Protein AF-A0A813TI02-F1 (afdb_monomer_lite)

Sequence (102 aa):
MVWFNIFFHCIVINVINSFASKYGLASEKGTVLGIFRSLQALARAIGPLIASFAYWSIGEQPTYVFGGLLLLCPVFILIDVQQRFKRMRLMPTILVSEVKDD

Secondary structure (DSSP, 8-state):
-HHHHHHHHHHHHHHHHHHHHHSS-TTTHHHHHHHHHHHHHHHHHHHHHHHHHHHHHH-HHHHHHHHHHHHHHHHHHHHHHHHHHHHHHHHHHHHHHHTT--

Radius of gyration: 20.42 Å; chains: 1; bounding box: 38×32×64 Å

pLDDT: mean 73.34, std 8.83, range [50.75, 85.5]

Structure (mmCIF, N/CA/C/O backbone):
data_AF-A0A813TI02-F1
#
_entry.id   AF-A0A813TI02-F1
#
loop_
_atom_site.group_PDB
_atom_site.id
_atom_site.type_symbol
_atom_site.label_atom_id
_atom_site.label_alt_id
_atom_site.label_comp_id
_atom_site.label_asym_id
_atom_site.label_entity_id
_atom_site.label_seq_id
_atom_site.pdbx_PDB_ins_code
_atom_site.Cartn_x
_atom_site.Cartn_y
_atom_site.Cartn_z
_atom_site.occupancy
_atom_site.B_iso_or_equiv
_atom_site.auth_seq_id
_atom_site.auth_comp_id
_atom_site.auth_asym_id
_atom_site.auth_atom_id
_atom_site.pdbx_PDB_model_num
ATOM 1 N N . MET A 1 1 ? 2.398 -18.893 13.963 1.00 73.44 1 MET A N 1
ATOM 2 C CA . MET A 1 1 ? 1.778 -17.790 13.186 1.00 73.44 1 MET A CA 1
ATOM 3 C C . MET A 1 1 ? 2.791 -16.798 12.604 1.00 73.44 1 MET A C 1
ATOM 5 O O . MET A 1 1 ? 2.649 -16.450 11.440 1.00 73.44 1 MET A O 1
ATOM 9 N N . VAL A 1 2 ? 3.831 -16.384 13.341 1.00 72.75 2 VAL A N 1
ATOM 10 C CA . VAL A 1 2 ? 4.835 -15.393 12.880 1.00 72.75 2 VAL A CA 1
ATOM 11 C C . VAL A 1 2 ? 5.561 -15.805 11.587 1.00 72.75 2 VAL A C 1
ATOM 13 O O . VAL A 1 2 ? 5.667 -15.009 10.659 1.00 72.75 2 VAL A O 1
ATOM 16 N N . TRP A 1 3 ? 5.962 -17.074 11.477 1.00 80.44 3 TRP A N 1
ATOM 17 C CA . TRP A 1 3 ? 6.626 -17.618 10.284 1.00 80.44 3 TRP A CA 1
ATOM 18 C C . TRP A 1 3 ? 5.788 -17.521 9.002 1.00 80.44 3 TRP A C 1
ATOM 20 O O . TRP A 1 3 ? 6.318 -17.206 7.941 1.00 80.44 3 TRP A O 1
ATOM 30 N N . PHE A 1 4 ? 4.472 -17.724 9.105 1.00 78.19 4 PHE A N 1
ATOM 31 C CA . PHE A 1 4 ? 3.556 -17.591 7.972 1.00 78.19 4 PHE A CA 1
ATOM 32 C C . PHE A 1 4 ? 3.493 -16.129 7.514 1.00 78.19 4 PHE A C 1
ATOM 34 O O . PHE A 1 4 ? 3.682 -15.841 6.341 1.00 78.19 4 PHE A O 1
ATOM 41 N N . ASN A 1 5 ? 3.341 -15.185 8.447 1.00 74.00 5 ASN A N 1
ATOM 42 C CA . ASN A 1 5 ? 3.243 -13.757 8.128 1.00 74.00 5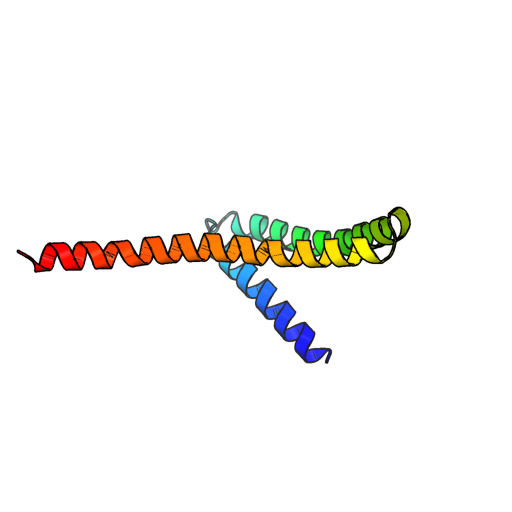 ASN A CA 1
ATOM 43 C C . ASN A 1 5 ? 4.505 -13.216 7.422 1.00 74.00 5 ASN A C 1
ATOM 45 O O . ASN A 1 5 ? 4.401 -12.469 6.449 1.00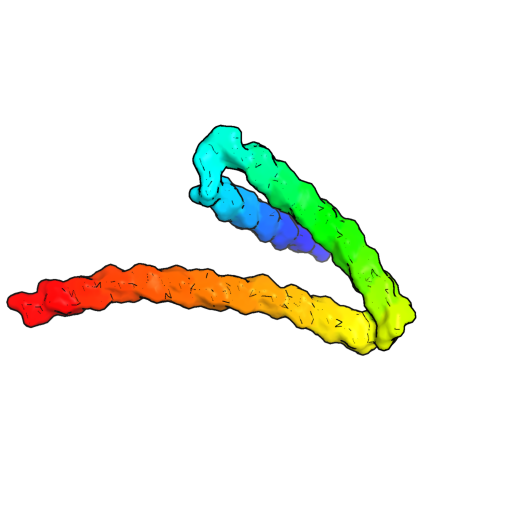 74.00 5 ASN A O 1
ATOM 49 N N . ILE A 1 6 ? 5.692 -13.660 7.852 1.00 85.31 6 ILE A N 1
ATOM 50 C CA . ILE A 1 6 ? 6.971 -13.314 7.211 1.00 85.31 6 ILE A CA 1
ATOM 51 C C . ILE A 1 6 ? 7.019 -13.843 5.773 1.00 85.31 6 ILE A C 1
ATOM 53 O O . ILE A 1 6 ? 7.423 -13.117 4.868 1.00 85.31 6 ILE A O 1
ATOM 57 N N . PHE A 1 7 ? 6.552 -15.071 5.544 1.00 82.94 7 PHE A N 1
ATOM 58 C CA . PHE A 1 7 ? 6.552 -15.686 4.219 1.00 82.94 7 PHE A CA 1
ATOM 59 C C . PHE A 1 7 ? 5.701 -14.896 3.211 1.00 82.94 7 PHE A C 1
ATOM 61 O O . PHE A 1 7 ? 6.193 -14.530 2.142 1.00 82.94 7 PHE A O 1
ATOM 68 N N . PHE A 1 8 ? 4.460 -14.542 3.574 1.00 81.38 8 PHE A N 1
ATOM 69 C CA . PHE A 1 8 ? 3.597 -13.712 2.719 1.00 81.38 8 PHE A CA 1
ATOM 70 C C . PHE A 1 8 ? 4.190 -12.328 2.480 1.00 81.38 8 PHE A C 1
ATOM 72 O O . PHE A 1 8 ? 4.189 -11.840 1.349 1.00 81.38 8 PHE A O 1
ATOM 79 N N . HIS A 1 9 ? 4.740 -11.708 3.524 1.00 80.06 9 HIS A N 1
ATOM 80 C CA . HIS A 1 9 ? 5.347 -10.392 3.411 1.00 80.06 9 HIS A CA 1
ATOM 81 C C . HIS A 1 9 ? 6.530 -10.390 2.431 1.00 80.06 9 HIS A C 1
ATOM 83 O O . HIS A 1 9 ? 6.592 -9.550 1.531 1.00 80.06 9 HIS A O 1
ATOM 89 N N . CYS A 1 10 ? 7.430 -11.367 2.554 1.00 83.00 10 CYS A N 1
ATOM 90 C CA . CYS A 1 10 ? 8.569 -11.526 1.660 1.00 83.00 10 CYS A CA 1
ATOM 91 C C . CYS A 1 10 ? 8.128 -11.756 0.210 1.00 83.00 10 CYS A C 1
ATOM 93 O O . CYS A 1 10 ? 8.691 -11.135 -0.690 1.00 83.00 10 CYS A O 1
ATOM 95 N N . ILE A 1 11 ? 7.123 -12.597 -0.044 1.00 85.00 11 ILE A N 1
ATOM 96 C CA . ILE A 1 11 ? 6.640 -12.866 -1.408 1.00 85.00 11 ILE A CA 1
ATOM 97 C C . ILE A 1 11 ? 6.146 -11.584 -2.080 1.00 85.00 11 ILE A C 1
ATOM 99 O O . ILE A 1 11 ? 6.568 -11.275 -3.194 1.00 85.00 11 ILE A O 1
ATOM 103 N N . VAL A 1 12 ? 5.306 -10.808 -1.392 1.00 83.94 12 VAL A N 1
ATOM 104 C CA . VAL A 1 12 ? 4.717 -9.583 -1.950 1.00 83.94 12 VAL A CA 1
ATOM 105 C C . VAL A 1 12 ? 5.802 -8.570 -2.317 1.00 83.94 12 VAL A C 1
ATOM 107 O O . VAL A 1 12 ? 5.817 -8.065 -3.440 1.00 83.94 12 VAL A O 1
ATOM 110 N N . ILE A 1 13 ? 6.761 -8.324 -1.417 1.00 80.12 13 ILE A N 1
ATOM 111 C CA . ILE A 1 13 ? 7.858 -7.381 -1.685 1.00 80.12 13 ILE A CA 1
ATOM 112 C C . ILE A 1 13 ? 8.709 -7.851 -2.866 1.00 80.12 13 ILE A C 1
ATOM 114 O O . ILE A 1 13 ? 9.097 -7.043 -3.710 1.00 80.12 13 ILE A O 1
ATOM 118 N N . ASN A 1 14 ? 9.012 -9.149 -2.940 1.00 80.25 14 ASN A N 1
ATOM 119 C CA . ASN A 1 14 ? 9.849 -9.696 -4.003 1.00 80.25 14 ASN A CA 1
ATOM 120 C C . ASN A 1 14 ? 9.167 -9.615 -5.373 1.00 80.25 14 ASN A C 1
ATOM 122 O O . ASN A 1 14 ? 9.828 -9.257 -6.347 1.00 80.25 14 ASN A O 1
ATOM 126 N N . VAL A 1 15 ? 7.858 -9.868 -5.461 1.00 82.25 15 VAL A N 1
ATOM 127 C CA . VAL A 1 15 ? 7.100 -9.718 -6.715 1.00 82.25 15 VAL A CA 1
ATOM 128 C C . VAL A 1 15 ? 7.075 -8.257 -7.161 1.00 82.25 15 VAL A C 1
ATOM 130 O O . VAL A 1 15 ? 7.372 -7.981 -8.321 1.00 82.25 15 VAL A O 1
ATOM 133 N N . ILE A 1 16 ? 6.814 -7.314 -6.249 1.00 77.56 16 ILE A N 1
ATOM 134 C CA . ILE A 1 16 ? 6.829 -5.871 -6.551 1.00 77.56 16 ILE A CA 1
ATOM 135 C C . ILE A 1 16 ? 8.218 -5.429 -7.029 1.00 77.56 16 ILE A C 1
ATOM 137 O O . ILE A 1 16 ? 8.338 -4.740 -8.039 1.00 77.56 16 ILE A O 1
ATOM 141 N N . ASN A 1 17 ? 9.276 -5.870 -6.347 1.00 72.12 17 ASN A N 1
ATOM 142 C CA . ASN A 1 17 ? 10.660 -5.581 -6.717 1.00 72.12 17 ASN A CA 1
ATOM 143 C C . ASN A 1 17 ? 11.024 -6.174 -8.097 1.00 72.12 17 ASN A C 1
ATOM 145 O O . ASN A 1 17 ? 11.645 -5.517 -8.931 1.00 72.12 17 ASN A O 1
ATOM 149 N N . SER A 1 18 ? 10.578 -7.399 -8.381 1.00 75.44 18 SER A N 1
ATOM 150 C CA . SER A 1 18 ? 10.784 -8.055 -9.677 1.00 75.44 18 SER A CA 1
ATOM 151 C C . SER A 1 18 ? 10.030 -7.348 -10.811 1.00 75.44 18 SER A C 1
ATOM 153 O O . SER A 1 18 ? 10.571 -7.176 -11.904 1.00 75.44 18 SER A O 1
ATOM 155 N N . PHE A 1 19 ? 8.816 -6.857 -10.545 1.00 68.56 19 PHE A N 1
ATOM 156 C CA . PHE A 1 19 ? 8.063 -6.016 -11.477 1.00 68.56 19 PHE A CA 1
ATOM 157 C C . PHE A 1 19 ? 8.764 -4.677 -11.722 1.00 68.56 19 PHE A C 1
ATOM 159 O O . PHE A 1 19 ? 9.008 -4.342 -12.875 1.00 68.56 19 PHE A O 1
ATOM 166 N N . ALA A 1 20 ? 9.179 -3.956 -10.676 1.00 64.56 20 ALA A N 1
ATOM 167 C CA . ALA A 1 20 ? 9.943 -2.711 -10.811 1.00 64.56 20 ALA A CA 1
ATOM 168 C C . ALA A 1 20 ? 11.243 -2.916 -11.614 1.00 64.56 20 ALA A C 1
ATOM 170 O O . ALA A 1 20 ? 11.638 -2.065 -12.410 1.00 64.56 20 ALA A O 1
ATOM 171 N N . SER A 1 21 ? 11.862 -4.094 -11.486 1.00 61.47 21 SER A N 1
ATOM 172 C CA . SER A 1 21 ? 13.025 -4.490 -12.277 1.00 61.47 21 SER A CA 1
ATOM 173 C C . SER A 1 21 ? 12.716 -4.683 -13.776 1.00 61.47 21 SER A C 1
ATOM 175 O O . SER A 1 21 ? 13.606 -4.542 -14.611 1.00 61.47 21 SER A O 1
ATOM 177 N N . LYS A 1 22 ? 11.480 -4.971 -14.185 1.00 63.91 22 LYS A N 1
ATOM 178 C CA . LYS A 1 22 ? 11.149 -5.125 -15.614 1.00 63.91 22 LYS A CA 1
ATOM 179 C C . LYS A 1 22 ? 10.920 -3.802 -16.352 1.00 63.91 22 LYS A C 1
ATOM 181 O O . LYS A 1 22 ? 11.057 -3.789 -17.569 1.00 63.91 22 LYS A O 1
ATOM 186 N N . TYR A 1 23 ? 10.616 -2.708 -15.650 1.00 61.72 23 TYR A N 1
ATOM 187 C CA . TYR A 1 23 ? 10.222 -1.433 -16.273 1.00 61.72 23 TYR A CA 1
ATOM 188 C C . TYR A 1 23 ? 11.348 -0.383 -16.408 1.00 61.72 23 TYR A C 1
ATOM 190 O O . TYR A 1 23 ? 11.081 0.697 -16.923 1.00 61.72 23 TYR A O 1
ATOM 198 N N . GLY A 1 24 ? 12.596 -0.659 -15.995 1.00 51.31 24 GLY A N 1
ATOM 199 C CA . GLY A 1 24 ? 13.683 0.341 -15.995 1.00 51.31 24 GLY A CA 1
ATOM 200 C C . GLY A 1 24 ? 14.974 -0.096 -16.698 1.00 51.31 24 GLY A C 1
ATOM 201 O O . GLY A 1 24 ? 15.503 -1.175 -16.412 1.00 51.31 24 GLY A O 1
ATOM 202 N N . LEU A 1 25 ? 15.506 0.776 -17.570 1.00 50.75 25 LEU A N 1
ATOM 203 C CA . LEU A 1 25 ? 16.872 0.702 -18.111 1.00 50.75 25 LEU A CA 1
ATOM 204 C C . LEU A 1 25 ? 17.882 0.542 -16.958 1.00 50.75 25 LEU A C 1
ATOM 206 O O . LEU A 1 25 ? 17.777 1.206 -15.926 1.00 50.75 25 LEU A O 1
ATOM 210 N N . ALA A 1 26 ? 18.872 -0.336 -17.138 1.00 55.22 26 ALA A N 1
ATOM 211 C CA . ALA A 1 26 ? 19.770 -0.831 -16.087 1.00 55.22 26 ALA A CA 1
ATOM 212 C C . ALA A 1 26 ? 20.536 0.248 -15.283 1.00 55.22 26 ALA A C 1
ATOM 214 O O . ALA A 1 26 ? 20.995 -0.053 -14.186 1.00 55.22 26 ALA A O 1
ATOM 215 N N . SER A 1 27 ? 20.631 1.487 -15.781 1.00 54.62 27 SER A N 1
ATOM 216 C CA . SER A 1 27 ? 21.393 2.581 -15.161 1.00 54.62 27 SER A CA 1
ATOM 217 C C . SER A 1 27 ? 20.648 3.344 -14.053 1.00 54.62 27 SER A C 1
ATOM 219 O O . SER A 1 27 ? 21.287 3.822 -13.125 1.00 54.62 27 SER A O 1
ATOM 221 N N . GLU A 1 28 ? 19.313 3.443 -14.096 1.00 59.34 28 GLU A N 1
ATOM 222 C CA . GLU A 1 28 ? 18.517 4.196 -13.092 1.00 59.34 28 GLU A CA 1
ATOM 223 C C . GLU A 1 28 ? 17.729 3.288 -12.136 1.00 59.34 28 GLU A C 1
ATOM 225 O O . GLU A 1 28 ? 17.063 3.714 -11.190 1.00 59.34 28 GLU A O 1
ATOM 230 N N . LYS A 1 29 ? 17.842 1.983 -12.370 1.00 57.91 29 LYS A N 1
ATOM 231 C CA . LYS A 1 29 ? 17.104 0.914 -11.704 1.00 57.91 29 LYS A CA 1
ATOM 232 C C . LYS A 1 29 ? 17.339 0.866 -10.191 1.00 57.91 29 LYS A C 1
ATOM 234 O O . LYS A 1 29 ? 16.423 0.539 -9.442 1.00 57.91 29 LYS A O 1
ATOM 239 N N . GLY A 1 30 ? 18.547 1.223 -9.745 1.00 65.06 30 GLY A N 1
ATOM 240 C CA . GLY A 1 30 ? 18.903 1.315 -8.326 1.00 65.06 30 GLY A CA 1
ATOM 241 C C . GLY A 1 30 ? 18.187 2.459 -7.604 1.00 65.06 30 GLY A C 1
ATOM 242 O O . GLY A 1 30 ? 17.672 2.254 -6.506 1.00 65.06 30 GLY A O 1
ATOM 243 N N . THR A 1 31 ? 18.073 3.625 -8.244 1.00 72.31 31 THR A N 1
ATOM 244 C CA . THR A 1 31 ? 17.372 4.799 -7.701 1.00 72.31 31 THR A CA 1
ATOM 245 C C . THR A 1 31 ? 15.870 4.555 -7.633 1.00 7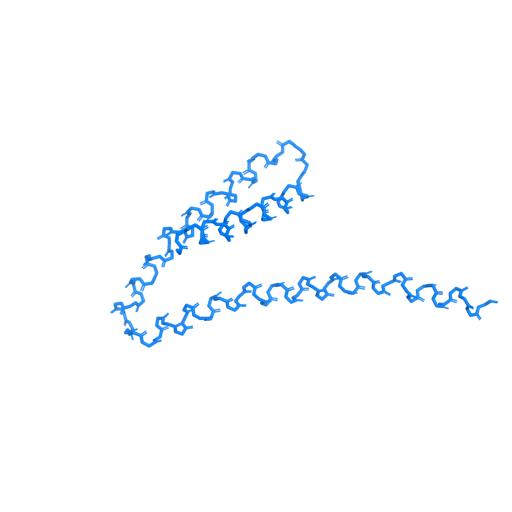2.31 31 THR A C 1
ATOM 247 O O . THR A 1 31 ? 15.261 4.754 -6.583 1.00 72.31 31 THR A O 1
ATOM 250 N N . VAL A 1 32 ? 15.274 4.033 -8.711 1.00 68.62 32 VAL A N 1
ATOM 251 C CA . VAL A 1 32 ? 13.841 3.699 -8.753 1.00 68.62 32 VAL A CA 1
ATOM 252 C C . VAL A 1 32 ? 13.504 2.640 -7.701 1.00 68.62 32 VAL A C 1
ATOM 254 O O . VAL A 1 32 ? 12.551 2.798 -6.939 1.00 68.62 32 VAL A O 1
ATOM 257 N N . LEU A 1 33 ? 14.324 1.591 -7.574 1.00 71.12 33 LEU A N 1
ATOM 258 C CA . LEU A 1 33 ? 14.127 0.568 -6.550 1.00 71.12 33 LEU A CA 1
ATOM 259 C C . LEU A 1 33 ? 14.329 1.104 -5.120 1.00 71.12 33 LEU A C 1
ATOM 261 O O . LEU A 1 33 ? 13.619 0.696 -4.197 1.00 71.12 33 LEU A O 1
ATOM 265 N N . GLY A 1 34 ? 15.267 2.035 -4.933 1.00 75.06 34 GLY A N 1
ATOM 266 C CA . GLY A 1 34 ? 15.472 2.754 -3.677 1.00 75.06 34 GLY A CA 1
ATOM 267 C C . GLY A 1 34 ? 14.236 3.554 -3.261 1.00 75.06 34 GLY A C 1
ATOM 268 O O . GLY A 1 34 ? 13.778 3.414 -2.126 1.00 75.06 34 GLY A O 1
ATOM 269 N N . ILE A 1 35 ? 13.641 4.301 -4.197 1.00 80.62 35 ILE A N 1
ATOM 270 C CA . ILE A 1 35 ? 12.399 5.060 -3.983 1.00 80.62 35 ILE A CA 1
ATOM 271 C C . ILE A 1 35 ? 11.244 4.117 -3.626 1.00 80.62 35 ILE A C 1
ATOM 273 O O . ILE A 1 35 ? 10.522 4.365 -2.668 1.00 80.62 35 ILE A O 1
ATOM 277 N N . PHE A 1 36 ? 11.087 2.986 -4.319 1.00 76.50 36 PHE A N 1
ATOM 278 C CA . PHE A 1 36 ? 10.037 2.017 -3.982 1.00 76.50 36 PHE A CA 1
ATOM 279 C C . PHE A 1 36 ? 10.211 1.387 -2.593 1.00 76.50 36 PHE A C 1
ATOM 281 O O . PHE A 1 36 ? 9.215 1.085 -1.932 1.00 76.50 36 PHE A O 1
ATOM 288 N N . ARG A 1 37 ? 11.447 1.159 -2.127 1.00 77.06 37 ARG A N 1
ATOM 289 C CA . ARG A 1 37 ? 11.691 0.642 -0.769 1.00 77.06 37 ARG A CA 1
ATOM 290 C C . ARG A 1 37 ? 11.446 1.688 0.312 1.00 77.06 37 ARG A C 1
A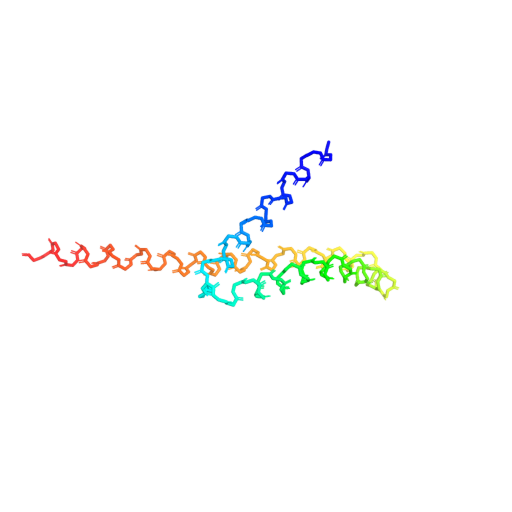TOM 292 O O . ARG A 1 37 ? 10.872 1.343 1.345 1.00 77.06 37 ARG A O 1
ATOM 299 N N . SER A 1 38 ? 11.828 2.944 0.086 1.00 84.44 38 SER A N 1
ATOM 300 C CA . SER A 1 38 ? 11.526 4.022 1.031 1.00 84.44 38 SER A CA 1
ATOM 301 C C . SER A 1 38 ? 10.023 4.304 1.097 1.00 84.44 38 SER A C 1
ATOM 303 O O . SER A 1 38 ? 9.500 4.478 2.193 1.00 84.44 38 SER A O 1
ATOM 305 N N . LEU A 1 39 ? 9.299 4.216 -0.026 1.00 83.50 39 LEU A N 1
ATOM 306 C CA . LEU A 1 39 ? 7.835 4.327 -0.056 1.00 83.50 39 LEU A CA 1
ATOM 307 C C . LEU A 1 39 ? 7.149 3.220 0.759 1.00 83.50 39 LEU A C 1
ATOM 309 O O . LEU A 1 39 ? 6.177 3.482 1.461 1.00 83.50 39 LEU A O 1
ATOM 313 N N . GLN A 1 40 ? 7.674 1.991 0.718 1.00 75.00 40 GLN A N 1
ATOM 314 C CA . GLN A 1 40 ? 7.169 0.879 1.535 1.00 75.00 40 GLN A CA 1
ATOM 315 C C . GLN A 1 40 ? 7.413 1.095 3.037 1.00 75.00 40 GLN A C 1
ATOM 317 O O . GLN A 1 40 ? 6.557 0.752 3.854 1.00 75.00 40 GLN A O 1
ATOM 322 N N . ALA A 1 41 ? 8.560 1.667 3.414 1.00 82.75 41 ALA A N 1
ATOM 323 C CA . ALA A 1 41 ? 8.843 2.040 4.801 1.00 82.75 41 ALA A CA 1
ATOM 324 C C . ALA A 1 41 ? 7.962 3.215 5.262 1.00 82.75 41 ALA A C 1
ATOM 326 O O . ALA A 1 41 ? 7.412 3.187 6.361 1.00 82.75 41 ALA A O 1
ATOM 327 N N . LEU A 1 42 ? 7.756 4.204 4.392 1.00 85.44 42 LEU A N 1
ATOM 328 C CA . LEU A 1 42 ? 6.892 5.350 4.647 1.00 85.44 42 LEU A CA 1
ATOM 329 C C . LEU A 1 42 ? 5.430 4.923 4.824 1.00 85.44 42 LEU A C 1
ATOM 331 O O . LEU A 1 42 ? 4.780 5.353 5.771 1.00 85.44 42 LEU A O 1
ATOM 335 N N . ALA A 1 43 ? 4.933 4.006 3.992 1.00 81.31 43 ALA A N 1
ATOM 336 C CA . ALA A 1 43 ? 3.591 3.443 4.133 1.00 81.31 43 ALA A CA 1
ATOM 337 C C . ALA A 1 43 ? 3.384 2.768 5.502 1.00 81.31 43 ALA A C 1
ATOM 339 O O . ALA A 1 43 ? 2.307 2.867 6.089 1.00 81.31 43 ALA A O 1
ATOM 340 N N . ARG A 1 44 ? 4.428 2.134 6.051 1.00 79.62 44 ARG A N 1
ATOM 341 C CA . ARG A 1 44 ? 4.393 1.536 7.394 1.00 79.62 44 ARG A CA 1
ATOM 342 C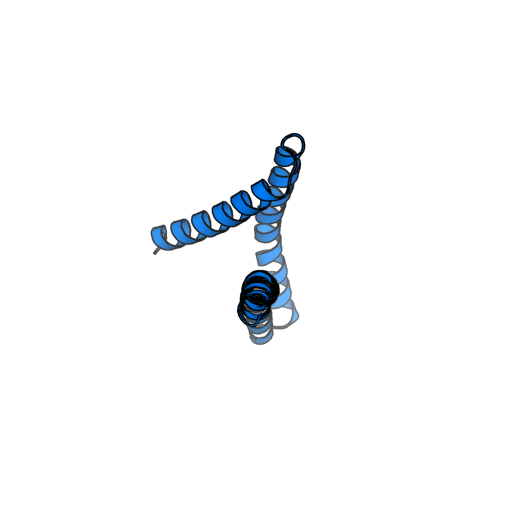 C . ARG A 1 44 ? 4.402 2.547 8.531 1.00 79.62 44 ARG A C 1
ATOM 344 O O . ARG A 1 44 ? 3.868 2.231 9.586 1.00 79.62 44 ARG A O 1
ATOM 351 N N . ALA A 1 45 ? 4.987 3.724 8.337 1.00 85.50 45 ALA A N 1
ATOM 352 C CA . ALA A 1 45 ? 4.931 4.804 9.319 1.00 85.50 45 ALA A CA 1
ATOM 353 C C . ALA A 1 45 ? 3.591 5.558 9.249 1.00 85.50 45 ALA A C 1
ATOM 355 O O . ALA A 1 45 ? 2.983 5.855 10.274 1.00 85.50 45 ALA A O 1
ATOM 356 N N . ILE A 1 46 ? 3.103 5.820 8.034 1.00 85.31 46 ILE A N 1
ATOM 357 C CA . ILE A 1 46 ? 1.875 6.584 7.791 1.00 85.31 46 ILE A CA 1
ATOM 358 C C . ILE A 1 46 ? 0.620 5.775 8.145 1.00 85.31 46 ILE A C 1
ATOM 360 O O . ILE A 1 46 ? -0.327 6.340 8.685 1.00 85.31 46 ILE A O 1
ATOM 364 N N . GLY A 1 47 ? 0.601 4.462 7.890 1.00 81.69 47 GLY A N 1
ATOM 365 C CA . GLY A 1 47 ? -0.562 3.609 8.162 1.00 81.69 47 GLY A CA 1
ATOM 366 C C . GLY A 1 47 ? -1.060 3.695 9.613 1.00 81.69 47 GLY A C 1
ATOM 367 O O . GLY A 1 47 ? -2.217 4.059 9.824 1.00 81.69 47 GLY A O 1
ATOM 368 N N . PRO A 1 48 ? -0.207 3.436 10.622 1.00 79.94 48 PRO A N 1
ATOM 369 C CA . PRO A 1 48 ? -0.573 3.560 12.031 1.00 79.94 48 PRO A CA 1
ATOM 370 C C . PRO A 1 48 ? -0.924 4.993 12.440 1.00 79.94 48 PRO A C 1
ATOM 372 O O . PRO A 1 48 ? -1.831 5.174 13.247 1.00 79.94 48 PRO A O 1
ATOM 375 N N . LEU A 1 49 ? -0.247 6.007 11.887 1.00 83.31 49 LEU A N 1
ATOM 376 C CA . LEU A 1 49 ? -0.536 7.419 12.172 1.00 83.31 49 LEU A CA 1
ATOM 377 C C . LEU A 1 49 ? -1.954 7.804 11.740 1.00 83.31 49 LEU A C 1
ATOM 379 O O . LEU A 1 49 ? -2.718 8.334 12.544 1.00 83.31 49 LEU A O 1
ATOM 383 N N . ILE A 1 50 ? -2.326 7.485 10.498 1.00 80.31 50 ILE A N 1
ATOM 384 C CA . ILE A 1 50 ? -3.672 7.751 9.977 1.00 80.31 50 ILE A CA 1
ATOM 385 C C . ILE A 1 50 ? -4.708 6.910 10.728 1.00 80.31 50 ILE A C 1
ATOM 387 O O . ILE A 1 50 ? -5.752 7.435 11.099 1.00 80.31 50 ILE A O 1
ATOM 391 N N . ALA A 1 51 ? -4.415 5.635 11.009 1.00 77.50 51 ALA A N 1
ATOM 392 C CA . ALA A 1 51 ? -5.314 4.769 11.771 1.00 77.50 51 ALA A CA 1
ATOM 393 C C . ALA A 1 51 ? -5.567 5.302 13.193 1.00 77.50 51 ALA A C 1
ATOM 395 O O . ALA A 1 51 ? -6.703 5.295 13.658 1.00 77.50 51 ALA A O 1
ATOM 396 N N . SER A 1 52 ? -4.528 5.816 13.858 1.00 78.62 52 SER A N 1
ATOM 397 C CA . SER A 1 52 ? -4.629 6.378 15.211 1.00 78.62 52 SER A CA 1
ATOM 398 C C . SER A 1 52 ? -5.398 7.700 15.211 1.00 78.62 52 SER A C 1
ATOM 400 O O . SER A 1 52 ? -6.241 7.926 16.074 1.00 78.62 52 SER A O 1
ATOM 402 N N . PHE A 1 53 ? -5.154 8.557 14.215 1.00 78.38 53 PHE A N 1
ATOM 403 C CA . PHE A 1 53 ? -5.866 9.825 14.056 1.00 78.38 53 PHE A CA 1
ATOM 404 C C . PHE A 1 53 ? -7.353 9.622 13.719 1.00 78.38 53 PHE A C 1
ATOM 406 O O . PHE A 1 53 ? -8.216 10.297 14.283 1.00 78.38 53 PHE A O 1
ATOM 413 N N . ALA A 1 54 ? -7.663 8.660 12.845 1.00 75.00 54 ALA A N 1
ATOM 414 C CA . ALA A 1 54 ? -9.031 8.293 12.484 1.00 75.00 54 ALA A CA 1
ATOM 415 C C . ALA A 1 54 ? -9.796 7.682 13.668 1.00 75.00 54 ALA A C 1
ATOM 417 O O . ALA A 1 54 ? -10.944 8.065 13.905 1.00 75.00 54 ALA A O 1
ATOM 418 N N . TYR A 1 55 ? -9.138 6.815 14.449 1.00 73.88 55 TYR A N 1
ATOM 419 C CA . TYR A 1 55 ? -9.708 6.236 15.667 1.00 73.88 55 TYR A CA 1
ATOM 420 C C . TYR A 1 55 ? -10.129 7.322 16.662 1.00 73.88 55 TYR A C 1
ATOM 422 O O . TYR A 1 55 ? -11.219 7.259 17.224 1.00 73.88 55 TYR A O 1
ATOM 430 N N . TRP A 1 56 ? -9.291 8.348 16.838 1.00 72.69 56 TRP A N 1
ATOM 431 C CA . TRP A 1 56 ? -9.556 9.423 17.793 1.00 72.69 56 TRP A CA 1
ATOM 432 C C . TRP A 1 56 ? -10.583 10.452 17.298 1.00 72.69 56 TRP A C 1
ATOM 434 O O . TRP A 1 56 ? -11.311 11.014 18.109 1.00 72.69 56 TRP A O 1
ATOM 444 N N . SER A 1 57 ? -10.668 10.697 15.984 1.00 71.62 57 SER A N 1
ATOM 445 C CA . SER A 1 57 ? -11.571 11.723 15.432 1.00 71.62 57 SER A CA 1
ATOM 446 C C . SER A 1 57 ? -13.005 11.251 15.177 1.00 71.62 57 SER A C 1
ATOM 448 O O . SER A 1 57 ? -13.910 12.079 15.222 1.00 71.62 57 SER A O 1
ATOM 450 N N . ILE A 1 58 ? -13.235 9.973 14.844 1.00 66.00 58 ILE A N 1
ATOM 451 C CA . ILE A 1 58 ? -14.538 9.528 14.294 1.00 66.00 58 ILE A CA 1
ATOM 452 C C . ILE A 1 58 ? -15.089 8.256 14.984 1.00 66.00 58 ILE A C 1
ATOM 454 O O . ILE A 1 58 ? -16.242 7.891 14.767 1.00 66.00 58 ILE A O 1
ATOM 458 N N . GLY A 1 59 ? -14.312 7.598 15.854 1.00 67.19 59 GLY A N 1
ATOM 459 C CA . GLY A 1 59 ? -14.726 6.387 16.581 1.00 67.19 59 GLY A CA 1
ATOM 460 C C . GLY A 1 59 ? -14.442 5.066 15.845 1.00 67.19 59 GLY A C 1
ATOM 461 O O . GLY A 1 59 ? -13.947 5.040 14.711 1.00 67.19 59 GLY A O 1
ATOM 462 N N . GLU A 1 60 ? -14.720 3.933 16.503 1.00 63.75 60 GLU A N 1
ATOM 463 C CA . GLU A 1 60 ? -14.288 2.598 16.060 1.00 63.75 60 GLU A CA 1
ATOM 464 C C . GLU A 1 60 ? -14.869 2.149 14.706 1.00 63.75 60 GLU A C 1
ATOM 466 O O . GLU A 1 60 ? -14.148 1.582 13.884 1.00 63.75 60 GLU A O 1
ATOM 471 N N . GLN A 1 61 ? -16.146 2.423 14.428 1.00 69.12 61 GLN A N 1
ATOM 472 C CA . GLN A 1 61 ? -16.846 1.933 13.230 1.00 69.12 61 GLN A CA 1
ATOM 473 C C . GLN A 1 61 ? -16.255 2.441 11.897 1.00 69.12 61 GLN A C 1
ATOM 475 O O . GLN A 1 61 ? -15.925 1.614 11.040 1.00 69.12 61 GLN A O 1
ATOM 480 N N . PRO A 1 62 ? -16.071 3.757 11.681 1.00 69.56 62 PRO A N 1
ATOM 481 C CA . PRO A 1 62 ? -15.546 4.269 10.414 1.00 69.56 62 PRO A CA 1
ATOM 482 C C . PRO A 1 62 ? -14.085 3.880 10.172 1.00 69.56 62 PRO A C 1
ATOM 484 O O . PRO A 1 62 ? -13.696 3.688 9.022 1.00 69.56 62 PRO A O 1
ATOM 487 N N . THR A 1 63 ? -13.286 3.687 11.225 1.00 74.44 63 THR A N 1
ATOM 488 C CA . THR A 1 63 ? -11.872 3.293 11.107 1.00 74.44 63 THR A CA 1
ATOM 489 C C . THR A 1 63 ? -11.724 1.908 10.466 1.00 74.44 63 THR A C 1
ATOM 491 O O . THR A 1 63 ? -10.901 1.717 9.566 1.00 74.44 63 THR A O 1
ATOM 494 N N . TYR A 1 64 ? -12.572 0.951 10.858 1.00 72.00 64 TYR A N 1
ATOM 495 C CA . TYR A 1 64 ? -12.591 -0.381 10.246 1.00 72.00 64 TYR A CA 1
ATOM 496 C C . TYR A 1 64 ? -13.129 -0.365 8.813 1.00 72.00 64 TYR A C 1
ATOM 498 O O . TYR A 1 64 ? -12.570 -1.040 7.947 1.00 72.00 64 TYR A O 1
ATOM 506 N N . VAL A 1 65 ? -14.168 0.433 8.536 1.00 77.19 65 VAL A N 1
ATOM 507 C CA . VAL A 1 65 ? -14.714 0.579 7.175 1.00 77.19 65 VAL A CA 1
ATOM 508 C C . VAL A 1 65 ? -13.665 1.175 6.237 1.00 77.19 65 VAL A C 1
ATOM 510 O O . VAL A 1 65 ? -13.481 0.672 5.131 1.00 77.19 65 VAL A O 1
ATOM 513 N N . PHE A 1 66 ? -12.919 2.187 6.687 1.00 79.19 66 PHE A N 1
ATOM 514 C CA . PHE A 1 66 ? -11.870 2.824 5.893 1.00 79.19 66 PHE A CA 1
ATOM 515 C C . PHE A 1 66 ? -10.690 1.879 5.628 1.00 79.19 66 PHE A C 1
ATOM 517 O O . PHE A 1 66 ? -10.212 1.789 4.498 1.00 79.19 66 PHE A O 1
ATOM 524 N N . GLY A 1 67 ? -10.261 1.114 6.640 1.00 74.81 67 GLY A N 1
ATOM 525 C CA . GLY A 1 67 ? -9.245 0.069 6.473 1.00 74.81 67 GLY A CA 1
ATOM 526 C C . GLY A 1 67 ? -9.680 -1.033 5.498 1.00 74.81 67 GLY A C 1
ATOM 527 O O . GLY A 1 67 ? -8.889 -1.464 4.658 1.00 74.81 67 GLY A O 1
ATOM 528 N N . GLY A 1 68 ? -10.952 -1.441 5.552 1.00 76.69 68 GLY A N 1
ATOM 529 C CA . GLY A 1 68 ? -11.544 -2.387 4.604 1.00 76.69 68 GLY A CA 1
ATOM 530 C C . GLY A 1 68 ? -11.615 -1.838 3.176 1.00 76.69 68 GLY A C 1
ATOM 531 O O . GLY A 1 68 ? -11.272 -2.541 2.226 1.00 76.69 68 GLY A O 1
ATOM 532 N N . LEU A 1 69 ? -11.979 -0.563 3.015 1.00 79.88 69 LEU A N 1
ATOM 533 C CA . LEU A 1 69 ? -12.003 0.106 1.712 1.00 79.88 69 LEU A CA 1
ATOM 534 C C . LEU A 1 69 ? -10.600 0.202 1.097 1.00 79.88 69 LEU A C 1
ATOM 536 O O . LEU A 1 69 ? -10.420 -0.023 -0.100 1.00 79.88 69 LEU A O 1
ATOM 540 N N . LEU A 1 70 ? -9.588 0.486 1.922 1.00 78.56 70 LEU A N 1
ATOM 541 C CA . LEU A 1 70 ? -8.196 0.570 1.486 1.00 78.56 70 LEU A CA 1
ATOM 542 C C . LEU A 1 70 ? -7.683 -0.775 0.943 1.00 78.56 70 LEU A C 1
ATOM 544 O O . LEU A 1 70 ? -6.927 -0.798 -0.028 1.00 78.56 70 LEU A O 1
ATOM 548 N N . LEU A 1 71 ? -8.136 -1.896 1.518 1.00 77.44 71 LEU A N 1
ATOM 549 C CA . LEU A 1 71 ? -7.816 -3.245 1.036 1.00 77.44 71 LEU A CA 1
ATOM 550 C C . LEU A 1 71 ? -8.470 -3.587 -0.310 1.00 77.44 71 LEU A C 1
ATOM 552 O O . LEU A 1 71 ? -7.943 -4.428 -1.037 1.00 77.44 71 LEU A O 1
ATOM 556 N N . LEU A 1 72 ? -9.567 -2.925 -0.686 1.00 82.62 72 LEU A N 1
ATOM 557 C CA . LEU A 1 72 ? -10.184 -3.103 -2.005 1.00 82.62 72 LEU A CA 1
ATOM 558 C C . LEU A 1 72 ? -9.397 -2.402 -3.119 1.00 82.62 72 LEU A C 1
ATOM 560 O O . LEU A 1 72 ? -9.417 -2.847 -4.264 1.00 82.62 72 LEU A O 1
ATOM 564 N N . CYS A 1 73 ? -8.658 -1.343 -2.795 1.00 81.00 73 CYS A N 1
ATOM 565 C CA . CYS A 1 73 ? -7.870 -0.572 -3.757 1.00 81.00 73 CYS A CA 1
ATOM 566 C C . CYS A 1 73 ? -6.899 -1.432 -4.611 1.00 81.00 73 CYS A C 1
ATOM 568 O O . CYS A 1 73 ? -6.975 -1.367 -5.842 1.00 81.00 73 CYS A O 1
ATOM 570 N N . PRO A 1 74 ? -6.045 -2.313 -4.038 1.00 77.75 74 PRO A N 1
ATOM 571 C CA . PRO A 1 74 ? -5.187 -3.198 -4.834 1.00 77.75 74 PRO A CA 1
ATOM 572 C C . PRO A 1 74 ? -5.970 -4.232 -5.655 1.00 77.75 74 PRO A C 1
ATOM 574 O O . PRO A 1 74 ? -5.496 -4.646 -6.712 1.00 77.75 74 PRO A O 1
ATOM 577 N N . VAL A 1 75 ? -7.168 -4.627 -5.213 1.00 82.94 75 VAL A N 1
ATOM 578 C CA . VAL A 1 75 ? -8.035 -5.554 -5.957 1.00 82.94 75 VAL A CA 1
ATOM 579 C C . VAL A 1 75 ? -8.555 -4.889 -7.230 1.00 82.94 75 VAL A C 1
ATOM 581 O O . VAL A 1 75 ? -8.484 -5.490 -8.299 1.00 82.94 75 VAL A O 1
ATOM 584 N N . PHE A 1 76 ? -8.997 -3.631 -7.154 1.00 84.44 76 PHE A N 1
ATOM 585 C CA . PHE A 1 76 ? -9.434 -2.880 -8.335 1.00 84.44 76 PHE A CA 1
ATOM 586 C C . PHE A 1 76 ? -8.308 -2.695 -9.356 1.00 84.44 76 PHE A C 1
ATOM 588 O O . PHE A 1 76 ? -8.511 -2.929 -10.548 1.00 84.44 76 PHE A O 1
ATOM 595 N N . ILE A 1 77 ? -7.103 -2.355 -8.889 1.00 83.69 77 ILE A N 1
ATOM 596 C CA . ILE A 1 77 ? -5.921 -2.221 -9.752 1.00 83.69 77 ILE A CA 1
ATOM 597 C C . ILE A 1 77 ? -5.583 -3.562 -10.413 1.00 83.69 77 ILE A C 1
ATOM 599 O O . ILE A 1 77 ? -5.297 -3.610 -11.609 1.00 83.69 77 ILE A O 1
ATOM 603 N N . LEU A 1 78 ? -5.647 -4.665 -9.662 1.00 81.06 78 LEU A N 1
ATOM 604 C CA . LEU A 1 78 ? -5.378 -5.996 -10.199 1.00 81.06 78 LEU A CA 1
ATOM 605 C C . LEU A 1 78 ? -6.400 -6.398 -11.268 1.00 81.06 78 LEU A C 1
ATOM 607 O O . LEU A 1 78 ? -6.009 -6.980 -12.277 1.00 81.06 78 LEU A O 1
ATOM 611 N N . ILE A 1 79 ? -7.680 -6.069 -11.076 1.00 83.94 79 ILE A N 1
ATOM 612 C CA . ILE A 1 79 ? -8.735 -6.328 -12.062 1.00 83.94 79 ILE A CA 1
ATOM 613 C C . ILE A 1 79 ? -8.471 -5.532 -13.346 1.00 83.94 79 ILE A C 1
ATOM 615 O O . ILE A 1 79 ? -8.519 -6.120 -14.426 1.00 83.94 79 ILE A O 1
ATOM 619 N N . ASP A 1 80 ? -8.128 -4.244 -13.256 1.00 80.81 80 ASP A N 1
ATOM 620 C CA . ASP A 1 80 ? -7.820 -3.428 -14.443 1.00 80.81 80 ASP A CA 1
ATOM 621 C C . ASP A 1 80 ? -6.595 -3.970 -15.199 1.00 80.81 80 ASP A C 1
ATOM 623 O O . ASP A 1 80 ? -6.623 -4.175 -16.417 1.00 80.81 80 ASP A O 1
ATOM 627 N N . VAL A 1 81 ? -5.530 -4.316 -14.470 1.00 80.31 81 VAL A N 1
ATOM 628 C CA . VAL A 1 81 ? -4.309 -4.891 -15.053 1.00 80.31 81 VAL A CA 1
ATOM 629 C C . VAL A 1 81 ? -4.578 -6.267 -15.677 1.00 80.31 81 VAL A C 1
ATOM 631 O O . VAL A 1 81 ? -4.114 -6.545 -16.786 1.00 80.31 81 VAL A O 1
ATOM 634 N N . GLN A 1 82 ? -5.366 -7.123 -15.020 1.00 79.75 82 GLN A N 1
ATOM 635 C CA . GLN A 1 82 ? -5.796 -8.415 -15.565 1.00 79.75 82 GLN A CA 1
ATOM 636 C C . GLN A 1 82 ? -6.624 -8.246 -16.839 1.00 79.75 82 GLN A C 1
ATOM 638 O O . GLN A 1 82 ? -6.428 -8.999 -17.795 1.00 79.75 82 GLN A O 1
ATOM 643 N N . GLN A 1 83 ? -7.521 -7.259 -16.887 1.00 74.62 83 GLN A N 1
ATOM 644 C CA . GLN A 1 83 ? -8.328 -6.984 -18.074 1.00 74.62 83 GLN A CA 1
ATOM 645 C C . GLN A 1 83 ? -7.464 -6.544 -19.255 1.00 74.62 83 GLN A C 1
ATOM 647 O O . GLN A 1 83 ? -7.644 -7.051 -20.365 1.00 74.62 83 GLN A O 1
ATOM 652 N N . ARG A 1 84 ? -6.481 -5.669 -19.019 1.00 70.00 84 ARG A N 1
ATOM 653 C CA . ARG A 1 84 ? -5.510 -5.254 -20.043 1.00 70.00 84 ARG A CA 1
ATOM 654 C C . ARG A 1 84 ? -4.699 -6.437 -20.569 1.00 70.00 84 ARG A C 1
ATOM 656 O O . ARG A 1 84 ? -4.515 -6.569 -21.778 1.00 70.00 84 ARG A O 1
ATOM 663 N N . PHE A 1 85 ? -4.276 -7.339 -19.685 1.00 70.12 85 PHE A N 1
ATOM 664 C CA . PHE A 1 85 ? -3.528 -8.535 -20.073 1.00 70.12 85 PHE A CA 1
ATOM 665 C C . PHE A 1 85 ? -4.387 -9.551 -20.841 1.00 70.12 85 PHE A C 1
ATOM 667 O O . PHE A 1 85 ? -3.945 -10.113 -21.843 1.00 70.12 85 PHE A O 1
ATOM 674 N N . LYS A 1 86 ? -5.643 -9.755 -20.422 1.00 66.75 86 LYS A N 1
ATOM 675 C CA . LYS A 1 86 ? -6.605 -10.621 -21.120 1.00 66.75 86 LYS A CA 1
ATOM 676 C C . LYS A 1 86 ? -6.919 -10.083 -22.518 1.00 66.75 86 LYS A C 1
ATOM 678 O O . LYS A 1 86 ? -6.949 -10.861 -23.463 1.00 66.75 86 LYS A O 1
ATOM 683 N N . ARG A 1 87 ? -7.067 -8.761 -22.666 1.00 65.19 87 ARG A N 1
ATOM 684 C CA . ARG A 1 87 ? -7.308 -8.090 -23.954 1.00 65.19 87 ARG A CA 1
ATOM 685 C C . ARG A 1 87 ? -6.127 -8.239 -24.922 1.00 65.19 87 ARG A C 1
ATOM 687 O O . ARG A 1 87 ? -6.347 -8.564 -26.080 1.00 65.19 87 ARG A O 1
ATOM 694 N N . MET A 1 88 ? -4.887 -8.108 -24.441 1.00 66.19 88 MET A N 1
ATOM 695 C CA . MET A 1 88 ? -3.685 -8.369 -25.254 1.00 66.19 88 MET A CA 1
ATOM 696 C C . MET A 1 88 ? -3.538 -9.842 -25.659 1.00 66.19 88 MET A C 1
ATOM 698 O O . MET A 1 88 ? -3.102 -10.126 -26.769 1.00 66.19 88 MET A O 1
ATOM 702 N N . ARG A 1 89 ? -3.925 -10.792 -24.796 1.00 64.44 89 ARG A N 1
ATOM 703 C CA . ARG A 1 89 ? -3.864 -12.232 -25.111 1.00 64.44 89 ARG A CA 1
ATOM 704 C C . ARG A 1 89 ? -4.933 -12.675 -26.123 1.00 64.44 89 ARG A C 1
ATOM 706 O O . ARG A 1 89 ? -4.752 -13.705 -26.759 1.00 64.44 89 ARG A O 1
ATOM 713 N N . LEU A 1 90 ? -6.012 -11.910 -26.299 1.00 68.44 90 LEU A N 1
ATOM 714 C CA . LEU A 1 90 ? -7.078 -12.211 -27.265 1.00 68.44 90 LEU A CA 1
ATOM 715 C C . LEU A 1 90 ? -6.801 -11.671 -28.681 1.00 68.44 90 LEU A C 1
ATOM 717 O O . LEU A 1 90 ? -7.383 -12.177 -29.634 1.00 68.44 90 LEU A O 1
ATOM 721 N N . MET A 1 91 ? -5.882 -10.710 -28.843 1.00 65.81 91 MET A N 1
ATOM 722 C CA . MET A 1 91 ? -5.464 -10.208 -30.163 1.00 65.81 91 MET A CA 1
ATOM 723 C C . MET A 1 91 ? -4.807 -11.266 -31.076 1.00 65.81 91 MET A C 1
ATOM 725 O O . MET A 1 91 ? -5.147 -11.287 -32.255 1.00 65.81 91 MET A O 1
ATOM 729 N N . PRO A 1 92 ? -3.933 -12.180 -30.603 1.00 63.53 92 PRO A N 1
ATOM 730 C CA . PRO A 1 92 ? -3.373 -13.211 -31.479 1.00 63.53 92 PRO A CA 1
ATOM 731 C C . PRO A 1 92 ? -4.383 -14.3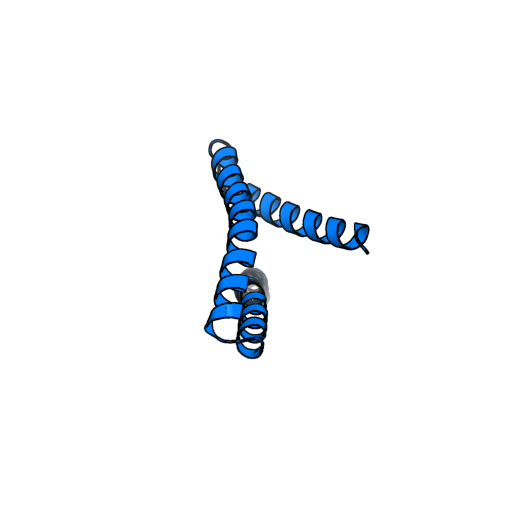01 -31.868 1.00 63.53 92 PRO A C 1
ATOM 733 O O . PRO A 1 92 ? -4.239 -14.893 -32.929 1.00 63.53 92 PRO A O 1
ATOM 736 N N . THR A 1 93 ? -5.413 -14.576 -31.059 1.00 65.38 93 THR A N 1
ATOM 737 C CA . THR A 1 93 ? -6.402 -15.623 -31.384 1.00 65.38 93 THR A CA 1
ATOM 738 C C . THR A 1 93 ? -7.367 -15.189 -32.489 1.00 65.38 93 THR A C 1
ATOM 740 O O . THR A 1 93 ? -7.707 -16.014 -33.331 1.00 65.38 93 THR A O 1
ATOM 743 N N . ILE A 1 94 ? -7.763 -13.910 -32.524 1.00 63.50 94 ILE A N 1
ATOM 744 C CA . ILE A 1 94 ? -8.675 -13.368 -33.551 1.00 63.50 94 ILE A CA 1
ATOM 745 C C . ILE A 1 94 ? -7.989 -13.341 -34.925 1.00 63.50 94 ILE A C 1
ATOM 747 O O . ILE A 1 94 ? -8.567 -13.790 -35.906 1.00 63.50 94 ILE A O 1
ATOM 751 N N . LEU A 1 95 ? -6.715 -12.937 -34.992 1.00 65.88 95 LEU A N 1
ATOM 752 C CA . LEU A 1 95 ? -5.961 -12.957 -36.254 1.00 65.88 95 LEU A CA 1
ATOM 753 C C . LEU A 1 95 ? -5.703 -14.381 -36.775 1.00 65.88 95 LEU A C 1
ATOM 755 O O . LEU A 1 95 ? -5.609 -14.585 -37.978 1.00 65.88 95 LEU A O 1
ATOM 759 N N . VAL A 1 96 ? -5.606 -15.374 -35.884 1.00 66.62 96 VAL A N 1
ATOM 760 C CA . VAL A 1 96 ? -5.471 -16.793 -36.267 1.00 66.62 96 VAL A CA 1
ATOM 761 C C . VAL A 1 96 ? -6.809 -17.408 -36.700 1.00 66.62 96 VAL A C 1
ATOM 763 O O . VAL A 1 96 ? -6.793 -18.409 -37.410 1.00 66.62 96 VAL A O 1
ATOM 766 N N . SER A 1 97 ? -7.951 -16.830 -36.304 1.00 59.72 97 SER A N 1
ATOM 767 C CA . SER A 1 97 ? -9.260 -17.247 -36.836 1.00 59.72 97 SER A CA 1
ATOM 768 C C . SER A 1 97 ? -9.489 -16.653 -38.223 1.00 59.72 97 SER A C 1
ATOM 770 O O . SER A 1 97 ? -9.825 -17.393 -39.132 1.00 59.72 97 SER A O 1
ATOM 772 N N . GLU A 1 98 ? -9.182 -15.368 -38.420 1.00 62.84 98 GLU A N 1
ATOM 773 C CA . GLU A 1 98 ? -9.378 -14.706 -39.719 1.00 62.84 98 GLU A CA 1
ATOM 774 C C . GLU A 1 98 ? -8.439 -15.242 -40.815 1.00 62.84 98 GLU A C 1
ATOM 776 O O . GLU A 1 98 ? -8.847 -15.391 -41.955 1.00 62.84 98 GLU A O 1
ATOM 781 N N . VAL A 1 99 ? -7.205 -15.637 -40.471 1.00 66.56 99 VAL A N 1
ATOM 782 C CA . VAL A 1 99 ? -6.249 -16.247 -41.424 1.00 66.56 99 VAL A CA 1
ATOM 783 C C . VAL A 1 99 ? -6.579 -17.710 -41.762 1.00 66.56 99 VAL A C 1
ATOM 785 O O . VAL A 1 99 ? -5.968 -18.282 -42.660 1.00 66.56 99 VAL A O 1
ATOM 788 N N . LYS A 1 100 ? -7.502 -18.358 -41.040 1.00 58.22 100 LYS A N 1
ATOM 789 C CA . LYS A 1 100 ? -7.854 -19.770 -41.268 1.00 58.22 100 LYS A CA 1
ATOM 790 C C . LYS A 1 100 ? -9.161 -19.962 -42.048 1.00 58.22 100 LYS A C 1
ATOM 792 O O . LYS A 1 100 ? -9.490 -21.101 -42.377 1.00 58.22 100 LYS A O 1
ATOM 797 N N . ASP A 1 101 ? -9.857 -18.870 -42.347 1.00 61.09 101 ASP A N 1
ATOM 798 C CA . ASP A 1 101 ? -11.118 -18.879 -43.089 1.00 61.09 101 ASP A CA 1
ATOM 799 C C . ASP A 1 101 ? -10.953 -18.507 -44.588 1.00 61.09 101 ASP A C 1
ATOM 801 O O . ASP A 1 101 ? -11.948 -18.523 -45.313 1.00 61.09 101 ASP A O 1
ATOM 805 N N . ASP A 1 102 ? -9.713 -18.270 -45.059 1.00 52.03 102 ASP A N 1
ATOM 806 C CA . ASP A 1 102 ? -9.297 -18.192 -46.482 1.00 52.03 102 ASP A CA 1
ATOM 807 C C . ASP A 1 102 ? -8.530 -19.461 -46.921 1.00 52.03 102 ASP A C 1
ATOM 809 O O . ASP A 1 102 ? -8.743 -19.930 -48.067 1.00 52.03 102 ASP A O 1
#

Foldseek 3Di:
DVVVVVVVVVVVLVVVLVVLVVPDDPPCSVVSSVVVVVVVVVCVVVVVVVLVVCCVPPHDVVSVVVVVVVVCVVVVVVVVVVVVVVVVVVVVVVVVVVVVVD